Protein AF-A0A498GG32-F1 (afdb_monomer)

Mean predicted aligned error: 6.91 Å

Radius of gyration: 17.19 Å; Cα contacts (8 Å, |Δi|>4): 141; chains: 1; bounding box: 53×24×40 Å

Nearest PDB structures (foldseek):
  8s0f-assembly1_8  TM=4.637E-01  e=4.913E-01  Homo sapiens
  2rqq-assembly1_A  TM=4.509E-01  e=8.867E-01  Mus musculus

Structure (mmCIF, N/CA/C/O backbone):
data_AF-A0A498GG32-F1
#
_entry.id   AF-A0A498GG32-F1
#
loop_
_atom_site.group_PDB
_atom_site.id
_atom_site.type_symbol
_atom_site.label_atom_id
_atom_site.label_alt_id
_atom_site.label_comp_id
_atom_site.label_asym_id
_atom_site.label_entity_id
_atom_site.label_seq_id
_atom_site.pdbx_PDB_ins_code
_atom_site.Cartn_x
_atom_site.Cartn_y
_atom_site.Cartn_z
_atom_site.occupancy
_atom_site.B_iso_or_equiv
_atom_site.auth_seq_id
_atom_site.auth_comp_id
_atom_site.auth_asym_id
_atom_site.auth_atom_id
_atom_site.pdbx_PDB_model_num
ATOM 1 N N . MET A 1 1 ? 8.639 -7.369 -3.907 1.00 60.78 1 MET A N 1
ATOM 2 C CA . MET A 1 1 ? 8.578 -6.352 -4.979 1.00 60.78 1 MET A CA 1
ATOM 3 C C . MET A 1 1 ? 9.191 -6.870 -6.266 1.00 60.78 1 MET A C 1
ATOM 5 O O . MET A 1 1 ? 8.565 -6.698 -7.293 1.00 60.78 1 MET A O 1
ATOM 9 N N . GLY A 1 2 ? 10.365 -7.515 -6.259 1.00 70.94 2 GLY A N 1
ATOM 10 C CA . GLY A 1 2 ? 10.868 -8.185 -7.467 1.00 70.94 2 GLY A CA 1
ATOM 11 C C . GLY A 1 2 ? 10.962 -7.270 -8.692 1.00 70.94 2 GLY A C 1
ATOM 12 O O . GLY A 1 2 ? 10.803 -7.769 -9.794 1.00 70.94 2 GLY A O 1
ATOM 13 N N . PHE A 1 3 ? 11.137 -5.956 -8.482 1.00 76.81 3 PHE A N 1
ATOM 14 C CA . PHE A 1 3 ? 11.396 -4.937 -9.506 1.00 76.81 3 PHE A CA 1
ATOM 15 C C . PHE A 1 3 ? 12.895 -4.645 -9.609 1.00 76.81 3 PHE A C 1
ATOM 17 O O . PHE A 1 3 ? 13.399 -4.375 -10.696 1.00 76.81 3 PHE A O 1
ATOM 24 N N . VAL A 1 4 ? 13.622 -4.796 -8.505 1.00 81.19 4 VAL A N 1
ATOM 25 C CA . VAL A 1 4 ? 15.071 -4.616 -8.410 1.00 81.19 4 VAL A CA 1
ATOM 26 C C . VAL A 1 4 ? 15.672 -5.903 -7.848 1.00 81.19 4 VAL A C 1
ATOM 28 O O . VAL A 1 4 ? 15.036 -6.571 -7.030 1.00 81.19 4 VAL A O 1
ATOM 31 N N . HIS A 1 5 ? 16.861 -6.259 -8.312 1.00 78.62 5 HIS A N 1
ATOM 32 C CA . HIS A 1 5 ? 17.678 -7.342 -7.783 1.00 78.62 5 HIS A CA 1
ATOM 33 C C . HIS A 1 5 ? 19.063 -6.805 -7.436 1.00 78.62 5 HIS A C 1
ATOM 35 O O . HIS A 1 5 ? 19.498 -5.790 -7.980 1.00 78.62 5 HIS A O 1
ATOM 41 N N . GLU A 1 6 ? 19.728 -7.460 -6.494 1.00 80.94 6 GLU A N 1
ATOM 42 C CA . GLU A 1 6 ? 21.139 -7.206 -6.241 1.00 80.94 6 GLU A CA 1
ATOM 43 C C . GLU A 1 6 ? 21.945 -7.905 -7.344 1.00 80.94 6 GLU A C 1
ATOM 45 O O . GLU A 1 6 ? 21.808 -9.113 -7.551 1.00 80.94 6 GLU A O 1
ATOM 50 N N . ASP A 1 7 ? 22.729 -7.129 -8.087 1.00 72.38 7 ASP A N 1
ATOM 51 C CA . ASP A 1 7 ? 23.681 -7.657 -9.058 1.00 72.38 7 ASP A CA 1
ATOM 52 C C . ASP A 1 7 ? 24.864 -8.284 -8.310 1.00 72.38 7 ASP A C 1
ATOM 54 O O . ASP A 1 7 ? 25.166 -7.932 -7.165 1.00 72.38 7 ASP A O 1
ATOM 58 N N . THR A 1 8 ? 25.596 -9.181 -8.974 1.00 71.69 8 THR A N 1
ATOM 59 C CA . THR A 1 8 ? 26.836 -9.731 -8.416 1.00 71.69 8 THR A CA 1
ATOM 60 C C . THR A 1 8 ? 27.801 -8.591 -8.042 1.00 71.69 8 THR A C 1
ATOM 62 O O . THR A 1 8 ? 28.082 -7.738 -8.896 1.00 71.69 8 THR A O 1
ATOM 65 N N . PRO A 1 9 ? 28.319 -8.550 -6.794 1.00 69.56 9 PRO A N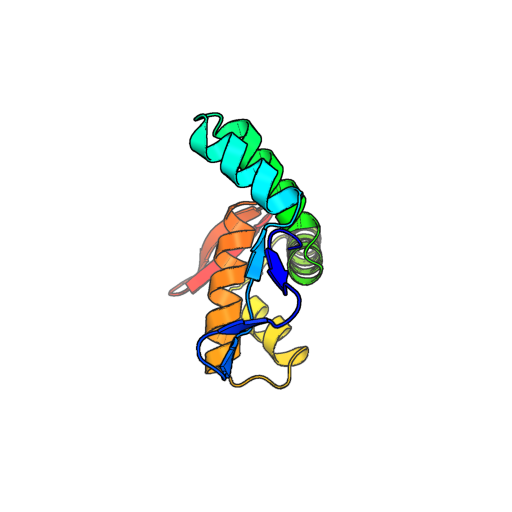 1
ATOM 66 C CA . PRO A 1 9 ? 29.245 -7.511 -6.355 1.00 69.56 9 PRO A CA 1
ATOM 67 C C . PRO A 1 9 ? 30.405 -7.370 -7.339 1.00 69.56 9 PRO A C 1
ATOM 69 O O . PRO A 1 9 ? 31.049 -8.352 -7.701 1.00 69.56 9 PRO A O 1
ATOM 72 N N . THR A 1 10 ? 30.647 -6.148 -7.809 1.00 63.25 10 THR A N 1
ATOM 73 C CA . THR A 1 10 ? 31.741 -5.856 -8.742 1.00 63.25 10 THR A CA 1
ATOM 74 C C . THR A 1 10 ? 32.708 -4.886 -8.076 1.00 63.25 10 THR A C 1
ATOM 76 O O . THR A 1 10 ? 32.285 -3.945 -7.399 1.00 63.25 10 THR A O 1
ATOM 79 N N . ALA A 1 11 ? 34.011 -5.110 -8.254 1.00 69.62 11 ALA A N 1
ATOM 80 C CA . ALA A 1 11 ? 35.028 -4.187 -7.774 1.00 69.62 11 ALA A CA 1
ATOM 81 C C . ALA A 1 11 ? 35.069 -2.940 -8.672 1.00 69.62 11 ALA A C 1
ATOM 83 O O . ALA A 1 11 ? 35.369 -3.036 -9.862 1.00 69.62 11 ALA A O 1
ATOM 84 N N . VAL A 1 12 ? 34.788 -1.773 -8.095 1.00 68.44 12 VAL A N 1
ATOM 85 C CA . VAL A 1 12 ? 34.981 -0.459 -8.726 1.00 68.44 12 VAL A CA 1
ATOM 86 C C . VAL A 1 12 ? 36.039 0.272 -7.906 1.00 68.44 12 VAL A C 1
ATOM 88 O O . VAL A 1 12 ? 35.909 0.369 -6.687 1.00 68.44 12 VAL A O 1
ATOM 91 N N . ASP A 1 13 ? 37.121 0.716 -8.548 1.00 73.12 13 ASP A N 1
ATOM 92 C CA . ASP A 1 13 ? 38.261 1.386 -7.897 1.00 73.12 13 ASP A CA 1
ATOM 93 C C . ASP A 1 13 ? 38.807 0.640 -6.661 1.00 73.12 13 ASP A C 1
ATOM 95 O O . ASP A 1 13 ? 39.126 1.226 -5.625 1.00 73.12 13 ASP A 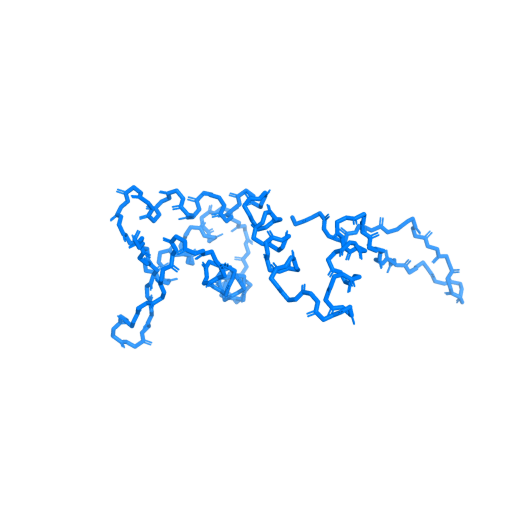O 1
ATOM 99 N N . GLY A 1 14 ? 38.883 -0.694 -6.751 1.00 74.94 14 GLY A N 1
ATOM 100 C CA . GLY A 1 14 ? 39.405 -1.554 -5.684 1.00 74.94 14 GLY A CA 1
ATOM 101 C C . GLY A 1 14 ? 38.471 -1.744 -4.482 1.00 74.94 14 GLY A C 1
ATOM 102 O O . GLY A 1 14 ? 38.895 -2.314 -3.479 1.00 74.94 14 GLY A O 1
ATOM 103 N N . ARG A 1 15 ? 37.210 -1.295 -4.559 1.00 71.56 15 ARG A N 1
ATOM 104 C CA . ARG A 1 15 ? 36.184 -1.517 -3.528 1.00 71.56 15 ARG A CA 1
ATOM 105 C C . ARG A 1 15 ? 35.048 -2.362 -4.084 1.00 71.56 15 ARG A C 1
ATOM 107 O O . ARG A 1 15 ? 34.561 -2.097 -5.180 1.00 71.56 15 ARG A O 1
ATOM 114 N N . GLU A 1 16 ? 34.602 -3.354 -3.319 1.00 73.31 16 GLU A N 1
ATOM 115 C CA . GLU A 1 16 ? 33.379 -4.084 -3.649 1.00 73.31 16 GLU A CA 1
ATOM 116 C C . GLU A 1 16 ? 32.176 -3.156 -3.493 1.00 73.31 16 GLU A C 1
ATOM 118 O O . GLU A 1 16 ? 31.892 -2.650 -2.404 1.00 73.31 16 GLU A O 1
ATOM 123 N N . VAL A 1 17 ? 31.470 -2.923 -4.597 1.00 76.50 17 VAL A N 1
ATOM 124 C CA . VAL A 1 17 ? 30.246 -2.129 -4.601 1.00 76.50 17 VAL A CA 1
ATOM 125 C C . VAL A 1 17 ? 29.071 -3.064 -4.836 1.00 76.50 17 VAL A C 1
ATOM 127 O O . VAL A 1 17 ? 29.040 -3.816 -5.813 1.00 76.50 17 VAL A O 1
ATOM 130 N N . ARG A 1 18 ? 28.078 -2.994 -3.944 1.00 75.25 18 ARG A N 1
ATOM 131 C CA . ARG A 1 18 ? 26.772 -3.614 -4.180 1.00 75.25 18 ARG A CA 1
ATOM 132 C C . ARG A 1 18 ? 26.054 -2.800 -5.240 1.00 75.25 18 ARG A C 1
ATOM 134 O O . ARG A 1 18 ? 25.782 -1.614 -5.034 1.00 75.25 18 ARG A O 1
ATOM 141 N N . ARG A 1 19 ? 25.771 -3.426 -6.375 1.00 76.94 19 ARG A N 1
ATOM 142 C CA . ARG A 1 19 ? 25.023 -2.811 -7.466 1.00 76.94 19 ARG A CA 1
ATOM 143 C C . ARG A 1 19 ? 23.611 -3.376 -7.470 1.00 76.94 19 ARG A C 1
ATOM 145 O O . ARG A 1 19 ? 23.403 -4.546 -7.182 1.00 76.94 19 ARG A O 1
ATOM 152 N N . TRP A 1 20 ? 22.647 -2.516 -7.759 1.00 80.19 20 TRP A N 1
ATOM 153 C CA . TRP A 1 20 ? 21.247 -2.895 -7.867 1.00 80.19 20 TRP A CA 1
ATOM 154 C C . TRP A 1 20 ? 20.825 -2.767 -9.327 1.00 80.19 20 TRP A C 1
ATOM 156 O O . TRP A 1 20 ? 20.895 -1.674 -9.895 1.00 80.19 20 TRP A O 1
ATOM 166 N N . GLY A 1 21 ? 20.405 -3.880 -9.917 1.00 81.06 21 GLY A N 1
ATOM 167 C CA . GLY A 1 21 ? 19.903 -3.966 -11.278 1.00 81.06 21 GLY A CA 1
ATOM 168 C C . GLY A 1 21 ? 18.382 -4.068 -11.303 1.00 81.06 21 GLY A C 1
ATOM 169 O O . GLY A 1 21 ? 17.734 -4.524 -10.357 1.00 81.06 21 GLY A O 1
ATOM 170 N N . LEU A 1 22 ? 17.764 -3.678 -12.414 1.00 83.44 22 LEU A N 1
ATOM 171 C CA . LEU A 1 22 ? 16.334 -3.898 -12.605 1.00 83.44 22 LEU A CA 1
ATOM 172 C C . LEU A 1 22 ? 16.083 -5.354 -12.978 1.00 83.44 22 LEU A C 1
ATOM 174 O O . LEU A 1 22 ? 16.698 -5.904 -13.886 1.00 83.44 22 LEU A O 1
ATOM 178 N N . THR A 1 23 ? 15.135 -5.976 -12.295 1.00 83.75 23 THR A N 1
ATOM 179 C CA . THR A 1 23 ? 14.555 -7.239 -12.768 1.00 83.75 23 THR A CA 1
ATOM 180 C C . THR A 1 23 ? 13.782 -7.010 -14.071 1.00 83.75 23 THR A C 1
ATOM 182 O O . THR A 1 23 ? 13.450 -5.874 -14.418 1.00 83.75 23 THR A O 1
ATOM 185 N N . LYS A 1 24 ? 13.360 -8.094 -14.731 1.00 81.50 24 LYS A N 1
ATOM 186 C CA . LYS A 1 24 ? 12.435 -8.023 -15.873 1.00 81.50 24 LYS A CA 1
ATOM 187 C C . LYS A 1 24 ? 11.180 -7.188 -15.568 1.00 81.50 24 LYS A C 1
ATOM 189 O O . LYS A 1 24 ? 10.764 -6.397 -16.408 1.00 81.50 24 LYS A O 1
ATOM 194 N N . ASN A 1 25 ? 10.627 -7.310 -14.359 1.00 82.69 25 ASN A N 1
ATOM 195 C CA . ASN A 1 25 ? 9.462 -6.533 -13.928 1.00 82.69 25 ASN A CA 1
ATOM 196 C C . ASN A 1 25 ? 9.781 -5.032 -13.818 1.00 82.69 25 ASN A C 1
ATOM 198 O O . ASN A 1 25 ? 8.961 -4.200 -14.195 1.00 82.69 25 ASN A O 1
ATOM 202 N N . GLY A 1 26 ? 10.978 -4.699 -13.321 1.00 82.31 26 GLY A N 1
ATOM 203 C CA . GLY A 1 26 ? 11.507 -3.331 -13.236 1.00 82.31 26 GLY A CA 1
ATOM 204 C C . GLY A 1 26 ? 11.673 -2.676 -14.596 1.00 82.31 26 GLY A C 1
ATOM 205 O O . GLY A 1 26 ? 11.204 -1.560 -14.802 1.00 82.31 26 GLY A O 1
ATOM 206 N N . VAL A 1 27 ? 12.296 -3.395 -15.529 1.00 84.94 27 VAL A N 1
ATOM 207 C CA . VAL A 1 27 ? 12.505 -2.924 -16.903 1.00 84.94 27 VAL A CA 1
ATOM 208 C C . VAL A 1 27 ? 11.172 -2.693 -17.609 1.00 84.94 27 VAL A C 1
ATOM 210 O O . VAL A 1 27 ? 10.978 -1.660 -18.239 1.00 84.94 27 VAL A O 1
ATOM 213 N N . GLU A 1 28 ? 10.238 -3.636 -17.490 1.00 84.00 28 GLU A N 1
ATOM 214 C CA . GLU A 1 28 ? 8.928 -3.536 -18.132 1.00 84.00 28 GLU A CA 1
ATOM 215 C C . GLU A 1 28 ? 8.105 -2.362 -17.588 1.00 84.00 28 GLU A C 1
ATOM 217 O O . GLU A 1 28 ? 7.558 -1.594 -18.377 1.00 84.00 28 GLU A O 1
ATOM 222 N N . TYR A 1 29 ? 8.078 -2.173 -16.263 1.00 85.12 29 TYR A N 1
ATOM 223 C CA . TYR A 1 29 ? 7.425 -1.020 -15.641 1.00 85.12 29 TYR A CA 1
ATOM 224 C C . TYR A 1 29 ? 8.008 0.309 -16.139 1.00 85.12 29 TYR A C 1
ATOM 226 O O . TYR A 1 29 ? 7.252 1.183 -16.558 1.00 85.12 29 TYR A O 1
ATOM 234 N N . LEU A 1 30 ? 9.339 0.455 -16.138 1.00 84.88 30 LEU A N 1
ATOM 235 C CA . LEU A 1 30 ? 9.984 1.690 -16.591 1.00 84.88 30 LEU A CA 1
ATOM 236 C C . LEU A 1 30 ? 9.737 1.954 -18.073 1.00 84.88 30 LEU A C 1
ATOM 238 O O . LEU A 1 30 ? 9.409 3.078 -18.430 1.00 84.88 30 LEU A O 1
ATOM 242 N N . ARG A 1 31 ? 9.787 0.922 -18.920 1.00 88.06 31 ARG A N 1
ATOM 243 C CA . ARG A 1 31 ? 9.487 1.060 -20.349 1.00 88.06 31 ARG A CA 1
ATOM 244 C C . ARG A 1 31 ? 8.067 1.576 -20.588 1.00 88.06 31 ARG A C 1
ATOM 246 O O . ARG A 1 31 ? 7.876 2.463 -21.414 1.00 88.06 31 ARG A O 1
ATOM 253 N N . LEU A 1 32 ? 7.077 1.020 -19.884 1.00 85.94 32 LEU A N 1
ATOM 254 C CA . LEU A 1 32 ? 5.684 1.468 -19.984 1.00 85.94 32 LEU A CA 1
ATOM 255 C C . LEU A 1 32 ? 5.553 2.920 -19.512 1.00 85.94 32 LEU A C 1
ATOM 257 O O . LEU A 1 32 ? 4.979 3.747 -20.221 1.00 85.94 32 LEU A O 1
ATOM 261 N N . HIS A 1 33 ? 6.178 3.245 -18.379 1.00 83.69 33 HIS A N 1
ATOM 262 C CA . HIS A 1 33 ? 6.175 4.591 -17.816 1.00 83.69 33 HIS A CA 1
ATOM 263 C C . HIS A 1 33 ? 6.806 5.630 -18.759 1.00 83.69 33 HIS A C 1
ATOM 265 O O . HIS A 1 33 ? 6.210 6.674 -19.011 1.00 83.69 33 HIS A O 1
ATOM 271 N N . GLU A 1 34 ? 7.971 5.330 -19.335 1.00 87.69 34 GLU A N 1
ATOM 272 C CA . GLU A 1 34 ? 8.682 6.202 -20.279 1.00 87.69 34 GLU A CA 1
ATOM 273 C C . GLU A 1 34 ? 7.940 6.361 -21.614 1.00 87.69 34 GLU A C 1
ATOM 275 O O . GLU A 1 34 ? 8.025 7.412 -22.245 1.00 87.69 34 GLU A O 1
ATOM 280 N N . SER A 1 35 ? 7.181 5.345 -22.038 1.00 87.38 35 SER A N 1
ATOM 281 C CA . SER A 1 35 ? 6.361 5.406 -23.255 1.00 87.38 35 SER A CA 1
ATOM 282 C C . SER A 1 35 ? 5.073 6.227 -23.108 1.00 87.38 35 SER A C 1
ATOM 284 O O . SER A 1 35 ? 4.375 6.444 -24.097 1.00 87.38 35 SER A O 1
ATOM 286 N N . GLY A 1 36 ? 4.753 6.686 -21.892 1.00 86.25 36 GLY A N 1
ATOM 287 C CA . GLY A 1 36 ? 3.523 7.422 -21.593 1.00 86.25 36 GLY A CA 1
ATOM 288 C C . GLY A 1 36 ? 2.279 6.540 -21.449 1.00 86.25 36 GLY A C 1
ATOM 289 O O . GLY A 1 36 ? 1.186 7.073 -21.269 1.00 86.25 36 GLY A O 1
ATOM 290 N N . ASP A 1 37 ? 2.424 5.212 -21.484 1.00 90.56 37 ASP A N 1
ATOM 291 C CA . ASP A 1 37 ? 1.338 4.261 -21.230 1.00 90.56 37 ASP A CA 1
ATOM 292 C C . ASP A 1 37 ? 1.116 4.105 -19.716 1.00 90.56 37 ASP A C 1
ATOM 294 O O . ASP A 1 37 ? 1.534 3.139 -19.065 1.00 90.56 37 ASP A O 1
ATOM 298 N N . THR A 1 38 ? 0.527 5.145 -19.123 1.00 87.12 38 THR A N 1
ATOM 299 C CA . THR A 1 38 ? 0.384 5.282 -17.671 1.00 87.12 38 THR A CA 1
ATOM 300 C C . THR A 1 38 ? -0.533 4.231 -17.062 1.00 87.12 38 THR A C 1
ATOM 302 O O . THR A 1 38 ? -0.279 3.799 -15.938 1.00 87.12 38 THR A O 1
ATOM 305 N N . GLU A 1 39 ? -1.567 3.799 -17.786 1.00 89.12 39 GLU A N 1
ATOM 306 C CA . GLU A 1 39 ? -2.489 2.766 -17.306 1.00 89.12 39 GLU A CA 1
ATOM 307 C C . GLU A 1 39 ? -1.799 1.403 -17.254 1.00 89.12 39 GLU A C 1
ATOM 309 O O . GLU A 1 39 ? -1.798 0.770 -16.199 1.00 89.12 39 GLU A O 1
ATOM 314 N N . ALA A 1 40 ? -1.097 0.991 -18.316 1.00 87.50 40 ALA A N 1
ATOM 315 C CA . ALA A 1 40 ? -0.357 -0.270 -18.298 1.00 87.50 40 ALA A CA 1
ATOM 316 C C . ALA A 1 40 ? 0.755 -0.270 -17.232 1.00 87.50 40 ALA A C 1
ATOM 318 O O . ALA A 1 40 ? 0.960 -1.264 -16.528 1.00 87.50 40 ALA A O 1
ATOM 319 N N . ALA A 1 41 ? 1.461 0.855 -17.057 1.00 88.62 41 ALA A N 1
ATOM 320 C CA . ALA A 1 41 ? 2.451 1.001 -15.989 1.00 88.62 41 ALA A CA 1
ATOM 321 C C . ALA A 1 41 ? 1.810 0.864 -14.595 1.00 88.62 41 ALA A C 1
ATOM 323 O O . ALA A 1 41 ? 2.367 0.203 -13.710 1.00 88.62 41 ALA A O 1
ATOM 324 N N . ARG A 1 42 ? 0.623 1.450 -14.399 1.00 89.69 42 ARG A N 1
ATOM 325 C CA . ARG A 1 42 ? -0.135 1.368 -13.147 1.00 89.69 42 ARG A CA 1
ATOM 326 C C . ARG A 1 42 ? -0.615 -0.052 -12.865 1.00 89.69 42 ARG A C 1
ATOM 328 O O . ARG A 1 42 ? -0.399 -0.543 -11.758 1.00 89.69 42 ARG A O 1
ATOM 335 N N . GLU A 1 43 ? -1.208 -0.731 -13.843 1.00 91.69 43 GLU A N 1
ATOM 336 C CA . GLU A 1 43 ? -1.619 -2.135 -13.720 1.00 91.69 43 GLU A CA 1
ATOM 337 C C . GLU A 1 43 ? -0.433 -3.024 -13.336 1.00 91.69 43 GLU A C 1
ATOM 339 O O . GLU A 1 43 ? -0.526 -3.862 -12.433 1.00 91.69 43 GLU A O 1
ATOM 344 N N . ARG A 1 44 ? 0.725 -2.782 -13.958 1.00 89.31 44 ARG A N 1
ATOM 345 C CA . ARG A 1 44 ? 1.952 -3.522 -13.671 1.00 89.31 44 ARG A CA 1
ATOM 346 C C . ARG A 1 44 ? 2.452 -3.311 -12.246 1.00 89.31 44 ARG A C 1
ATOM 348 O O . ARG A 1 44 ? 2.901 -4.270 -11.607 1.00 89.31 44 ARG A O 1
ATOM 355 N N . LEU A 1 45 ? 2.378 -2.076 -11.753 1.00 90.25 45 LEU A N 1
ATOM 356 C CA . LEU A 1 45 ? 2.716 -1.735 -10.376 1.00 90.25 45 LEU A CA 1
ATOM 357 C C . LEU A 1 45 ? 1.761 -2.413 -9.391 1.00 90.25 45 LEU A C 1
ATOM 359 O O . LEU A 1 45 ? 2.232 -3.050 -8.452 1.00 90.25 45 LEU A O 1
ATOM 363 N N . ILE A 1 46 ? 0.447 -2.342 -9.627 1.00 93.19 46 ILE A N 1
ATOM 364 C CA . ILE A 1 46 ? -0.574 -2.992 -8.787 1.00 93.19 46 ILE A CA 1
ATOM 365 C C . ILE A 1 46 ? -0.314 -4.499 -8.696 1.00 93.19 46 ILE A C 1
ATOM 367 O O . ILE A 1 46 ? -0.280 -5.055 -7.598 1.00 93.19 46 ILE A O 1
ATOM 371 N N . ALA A 1 47 ? -0.059 -5.160 -9.828 1.00 91.25 47 ALA A N 1
ATOM 372 C CA . ALA A 1 47 ? 0.263 -6.584 -9.849 1.00 91.25 47 ALA A CA 1
ATOM 373 C C . ALA A 1 47 ? 1.521 -6.907 -9.023 1.00 91.25 47 ALA A C 1
ATOM 375 O O . ALA A 1 47 ? 1.545 -7.891 -8.287 1.00 91.25 47 ALA A O 1
ATOM 376 N N . GLY A 1 48 ? 2.557 -6.066 -9.104 1.00 90.81 48 GLY A N 1
ATOM 377 C CA . GLY A 1 48 ? 3.775 -6.230 -8.311 1.00 90.81 48 GLY A CA 1
ATOM 378 C C . GLY A 1 48 ? 3.580 -5.961 -6.816 1.00 90.81 48 GLY A C 1
ATOM 379 O O . GLY A 1 48 ? 4.189 -6.644 -5.993 1.00 90.81 48 GLY A O 1
ATOM 380 N N . LEU A 1 49 ? 2.716 -5.009 -6.455 1.00 91.94 49 LEU A N 1
ATOM 381 C CA . LEU A 1 49 ? 2.356 -4.717 -5.066 1.00 91.94 49 LEU A CA 1
ATOM 382 C C . LEU A 1 49 ? 1.621 -5.885 -4.413 1.00 91.94 49 LEU A C 1
ATOM 384 O O . LEU A 1 49 ? 1.986 -6.271 -3.308 1.00 91.94 49 LEU A O 1
ATOM 388 N N . ARG A 1 50 ? 0.669 -6.503 -5.118 1.00 92.44 50 ARG A N 1
ATOM 389 C CA . ARG A 1 50 ? -0.056 -7.690 -4.630 1.00 92.44 50 ARG A CA 1
ATOM 390 C C . ARG A 1 50 ? 0.842 -8.916 -4.420 1.00 92.44 50 ARG A C 1
ATOM 392 O O . ARG A 1 50 ? 0.498 -9.800 -3.656 1.00 92.44 50 ARG A O 1
ATOM 3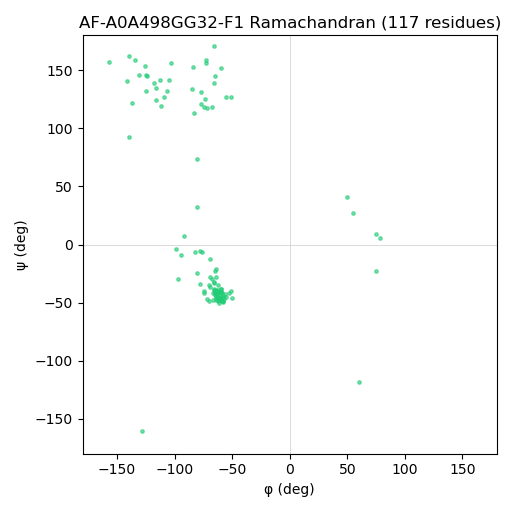99 N N . GLN A 1 51 ? 2.015 -8.970 -5.051 1.00 90.75 51 GLN A N 1
ATOM 400 C CA . GLN A 1 51 ? 3.004 -10.034 -4.813 1.00 90.75 51 GLN A CA 1
ATOM 401 C C . GLN A 1 51 ? 3.881 -9.783 -3.577 1.00 90.75 51 GLN A C 1
ATOM 403 O O . GLN A 1 51 ? 4.719 -10.615 -3.226 1.00 90.75 51 GLN A O 1
ATOM 408 N N . VAL A 1 52 ? 3.771 -8.617 -2.939 1.00 90.25 52 VAL A N 1
ATOM 409 C CA . VAL A 1 52 ? 4.476 -8.340 -1.690 1.00 90.25 52 VAL A CA 1
ATOM 410 C C . VAL A 1 52 ? 3.663 -8.927 -0.547 1.00 90.25 52 VAL A C 1
ATOM 412 O O . VAL A 1 52 ? 2.600 -8.411 -0.228 1.00 90.25 52 VAL A O 1
ATOM 415 N N . GLU A 1 53 ? 4.202 -9.949 0.114 1.00 90.94 53 GLU A N 1
ATOM 416 C CA . GLU A 1 53 ? 3.507 -10.691 1.175 1.00 90.94 53 GLU A CA 1
ATOM 417 C C . GLU A 1 53 ? 2.885 -9.787 2.253 1.00 90.94 53 GLU A C 1
ATOM 419 O O . GLU A 1 53 ? 1.718 -9.943 2.599 1.00 90.94 53 GLU A O 1
ATOM 424 N N . VAL A 1 54 ? 3.628 -8.789 2.750 1.00 91.00 54 VAL A N 1
ATOM 425 C CA . VAL A 1 54 ? 3.090 -7.862 3.758 1.00 91.00 54 VAL A CA 1
ATOM 426 C C . VAL A 1 54 ? 1.954 -6.990 3.206 1.00 91.00 54 VAL A C 1
ATOM 428 O O . VAL A 1 54 ? 1.030 -6.669 3.940 1.00 91.00 54 VAL A O 1
ATOM 431 N N . VAL A 1 55 ? 1.974 -6.626 1.919 1.00 94.00 55 VAL A N 1
ATOM 432 C CA . VAL A 1 55 ? 0.888 -5.848 1.296 1.00 94.00 55 VAL A CA 1
ATOM 433 C C . VAL A 1 55 ? -0.355 -6.713 1.132 1.00 94.00 55 VAL A C 1
ATOM 435 O O . VAL A 1 55 ? -1.434 -6.277 1.517 1.00 94.00 55 VAL A O 1
ATOM 438 N N . ASP A 1 56 ? -0.198 -7.932 0.614 1.00 94.00 56 ASP A N 1
ATOM 439 C CA . ASP A 1 56 ? -1.285 -8.901 0.438 1.00 94.00 56 ASP A CA 1
ATOM 440 C C . ASP A 1 56 ? -1.986 -9.215 1.768 1.00 94.00 56 ASP A C 1
ATOM 442 O O . ASP A 1 56 ? -3.211 -9.138 1.888 1.00 94.00 56 ASP A O 1
ATOM 446 N N . ARG A 1 57 ? -1.197 -9.442 2.823 1.00 93.31 57 ARG A N 1
ATOM 447 C CA . ARG A 1 57 ? -1.713 -9.669 4.175 1.00 93.31 57 ARG A CA 1
ATOM 448 C C . ARG A 1 57 ? -2.489 -8.466 4.708 1.00 93.31 57 ARG A C 1
ATOM 450 O O . ARG A 1 57 ? -3.590 -8.630 5.222 1.00 93.31 57 ARG A O 1
ATOM 457 N N . LEU A 1 58 ? -1.944 -7.254 4.588 1.00 95.31 58 LEU A N 1
ATOM 458 C CA . LEU A 1 58 ? -2.623 -6.036 5.046 1.00 95.31 58 LEU A CA 1
ATOM 459 C C . LEU A 1 58 ? -3.913 -5.772 4.258 1.00 95.31 58 LEU A C 1
ATOM 461 O O . LEU A 1 58 ? -4.917 -5.391 4.856 1.00 95.31 58 LEU A O 1
ATOM 465 N N . ALA A 1 59 ? -3.904 -6.005 2.943 1.00 95.38 59 ALA A N 1
ATOM 466 C CA . ALA A 1 59 ? -5.092 -5.903 2.102 1.00 95.38 59 ALA A CA 1
ATOM 467 C C . ALA A 1 59 ? -6.164 -6.920 2.520 1.00 95.38 59 ALA A C 1
ATOM 469 O O . ALA A 1 59 ? -7.328 -6.552 2.652 1.00 95.38 59 ALA A O 1
ATOM 470 N N . THR A 1 60 ? -5.765 -8.157 2.828 1.00 95.12 60 THR A N 1
ATOM 471 C CA . THR A 1 60 ? -6.659 -9.196 3.367 1.00 95.12 60 THR A CA 1
ATOM 472 C C . THR A 1 60 ? -7.277 -8.761 4.696 1.00 95.12 60 THR A C 1
ATOM 474 O O . THR A 1 60 ? -8.493 -8.801 4.852 1.00 95.12 60 THR A O 1
ATOM 477 N N . VAL A 1 61 ? -6.471 -8.238 5.626 1.00 95.38 61 VAL A N 1
ATOM 478 C CA . VAL A 1 61 ? -6.962 -7.715 6.913 1.00 95.38 61 VAL A CA 1
ATOM 479 C C . VAL A 1 61 ? -7.977 -6.583 6.711 1.00 95.38 61 VAL A C 1
ATOM 481 O O . VAL A 1 61 ? -8.991 -6.537 7.407 1.00 95.38 61 VAL A O 1
ATOM 484 N N . ILE A 1 62 ? -7.732 -5.674 5.762 1.00 97.19 62 ILE A N 1
ATOM 485 C CA . ILE A 1 62 ? -8.663 -4.584 5.428 1.00 97.19 62 ILE A CA 1
ATOM 486 C C . ILE A 1 62 ? -9.953 -5.132 4.809 1.00 97.19 62 ILE A C 1
ATOM 488 O O . ILE A 1 62 ? -11.029 -4.662 5.172 1.00 97.19 62 ILE A O 1
ATOM 492 N N . ALA A 1 63 ? -9.865 -6.124 3.922 1.00 96.44 63 ALA A N 1
ATOM 493 C CA . ALA A 1 63 ? -11.025 -6.755 3.297 1.00 96.44 63 ALA A CA 1
ATOM 494 C C . ALA A 1 63 ? -11.904 -7.492 4.323 1.00 96.44 63 ALA A C 1
ATOM 496 O O . ALA A 1 63 ? -13.126 -7.372 4.292 1.00 96.44 63 ALA A O 1
ATOM 497 N N . GLU A 1 64 ? -11.295 -8.206 5.273 1.00 96.50 64 GLU A N 1
ATOM 498 C CA . GLU A 1 64 ? -12.010 -8.968 6.304 1.00 96.50 64 GLU A CA 1
ATOM 499 C C . GLU A 1 64 ? -12.629 -8.073 7.385 1.00 96.50 64 GLU A C 1
ATOM 501 O O . GLU A 1 64 ? -13.754 -8.301 7.828 1.00 96.50 64 GLU A O 1
ATOM 506 N N . ARG A 1 65 ? -11.894 -7.049 7.835 1.00 96.19 65 ARG A N 1
ATOM 507 C CA . ARG A 1 65 ? -12.310 -6.179 8.950 1.00 96.19 65 ARG A CA 1
ATOM 508 C C . ARG A 1 65 ? -13.026 -4.910 8.492 1.00 96.19 65 ARG A C 1
ATOM 510 O O . ARG A 1 65 ? -13.500 -4.140 9.326 1.00 96.19 65 ARG A O 1
ATOM 517 N N . GLY A 1 66 ? -13.029 -4.633 7.192 1.00 95.69 66 GLY A N 1
ATOM 518 C CA . GLY A 1 66 ? -13.512 -3.395 6.579 1.00 95.69 66 GLY A CA 1
ATOM 519 C C . GLY A 1 66 ? -12.574 -2.193 6.744 1.00 95.69 66 GLY A C 1
ATOM 520 O O . GLY A 1 66 ? -12.642 -1.254 5.947 1.00 95.69 66 GLY A O 1
ATOM 521 N N . SER A 1 67 ? -11.690 -2.191 7.750 1.00 97.12 67 SER A N 1
ATOM 522 C CA . SER A 1 67 ? -10.716 -1.116 7.948 1.00 97.12 67 SER A CA 1
ATOM 523 C C . SER A 1 67 ? -9.481 -1.520 8.753 1.00 97.12 67 SER A C 1
ATOM 525 O O . SER A 1 67 ? -9.538 -2.441 9.568 1.00 97.12 67 SER A O 1
ATOM 527 N N . LEU A 1 68 ? -8.397 -0.767 8.564 1.00 97.75 68 LEU A N 1
ATOM 528 C CA . LEU A 1 68 ? -7.159 -0.833 9.336 1.00 97.75 68 LEU A CA 1
ATOM 529 C C . LEU A 1 68 ? -6.668 0.589 9.639 1.00 97.75 68 LEU A C 1
ATOM 531 O O . LEU A 1 68 ? -6.423 1.373 8.718 1.00 97.75 68 LEU A O 1
ATOM 535 N N . SER A 1 69 ? -6.503 0.934 10.913 1.00 97.75 69 SER A N 1
ATOM 536 C CA . SER A 1 69 ? -5.917 2.218 11.311 1.00 97.75 69 SER A CA 1
ATOM 537 C C . SER A 1 69 ? -4.409 2.257 11.042 1.00 97.75 69 SER A C 1
ATOM 539 O O . SER A 1 69 ? -3.722 1.232 10.987 1.00 97.75 69 SER A O 1
ATOM 541 N N . TYR A 1 70 ? -3.851 3.459 10.896 1.00 96.88 70 TYR A N 1
ATOM 542 C CA . TYR A 1 70 ? -2.409 3.617 10.687 1.00 96.88 70 TYR A CA 1
ATOM 543 C C . TYR A 1 70 ? -1.565 3.144 11.882 1.00 96.88 70 TYR A C 1
ATOM 545 O O . TYR A 1 70 ? -0.425 2.718 11.697 1.00 96.88 70 TYR A O 1
ATOM 553 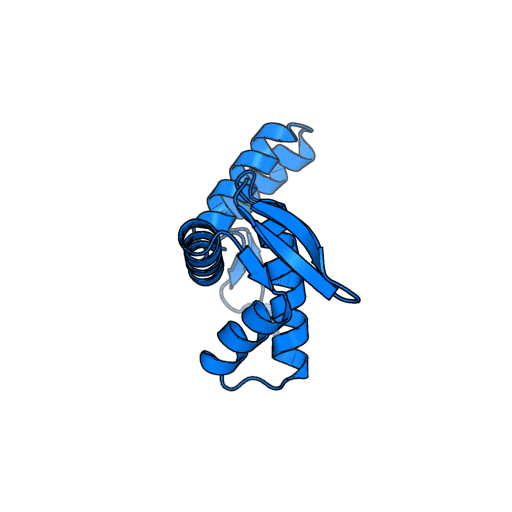N N . ASP A 1 71 ? -2.104 3.190 13.101 1.00 95.69 71 ASP A N 1
ATOM 554 C CA . ASP A 1 71 ? -1.398 2.686 14.282 1.00 95.69 71 ASP A CA 1
ATOM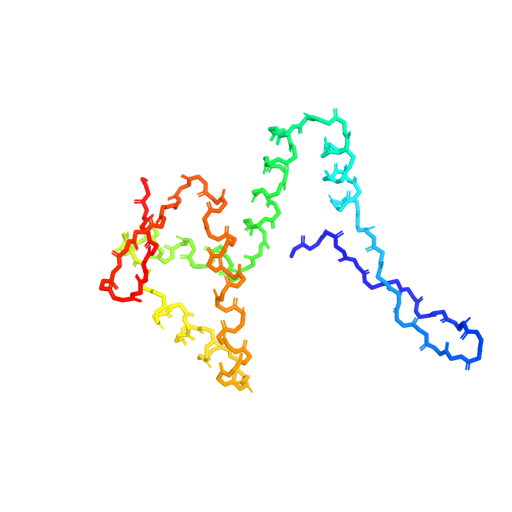 555 C C . ASP A 1 71 ? -1.454 1.157 14.371 1.00 95.69 71 ASP A C 1
ATOM 557 O O . ASP A 1 71 ? -0.449 0.541 14.722 1.00 95.69 71 ASP A O 1
ATOM 561 N N . GLU A 1 72 ? -2.548 0.521 13.940 1.00 96.06 72 GLU A N 1
ATOM 562 C CA . GLU A 1 72 ? -2.583 -0.938 13.773 1.00 96.06 72 GLU A CA 1
ATOM 563 C C . GLU A 1 72 ? -1.600 -1.412 12.700 1.00 96.06 72 GLU A C 1
ATOM 565 O O . GLU A 1 72 ? -0.902 -2.399 12.914 1.00 96.06 72 GLU A O 1
ATOM 570 N N . LEU A 1 73 ? -1.470 -0.686 11.583 1.00 95.94 73 LEU A N 1
ATOM 571 C CA . LEU A 1 73 ? -0.442 -0.968 10.576 1.00 95.94 73 LEU A CA 1
ATOM 572 C C . LEU A 1 73 ? 0.969 -0.975 11.192 1.00 95.94 73 LEU A C 1
ATOM 574 O O . LEU A 1 73 ? 1.762 -1.879 10.923 1.00 95.94 73 LEU A O 1
ATOM 578 N N . LYS A 1 74 ? 1.297 0.016 12.033 1.00 95.38 74 LYS A N 1
ATOM 579 C CA . LYS A 1 74 ? 2.586 0.043 12.747 1.00 95.38 74 LYS A CA 1
ATOM 580 C C . LYS A 1 74 ? 2.711 -1.115 13.730 1.00 95.38 74 LYS A C 1
ATOM 582 O O . LYS A 1 74 ? 3.789 -1.689 13.823 1.00 95.38 74 LYS A O 1
ATOM 587 N N . ALA A 1 75 ? 1.641 -1.448 14.450 1.00 93.56 75 ALA A N 1
ATOM 588 C CA . ALA A 1 75 ? 1.641 -2.537 15.421 1.00 93.56 75 ALA A CA 1
ATOM 589 C C . ALA A 1 75 ? 1.906 -3.893 14.751 1.00 93.56 75 ALA A C 1
ATOM 591 O O . ALA A 1 75 ? 2.730 -4.654 15.249 1.00 93.56 75 ALA A O 1
ATOM 592 N N . VAL A 1 76 ? 1.294 -4.154 13.589 1.00 91.31 76 VAL A N 1
ATOM 593 C CA . VAL A 1 76 ? 1.569 -5.350 12.772 1.00 91.31 76 VAL A CA 1
ATOM 594 C C . VAL A 1 76 ? 3.051 -5.408 12.393 1.00 91.31 76 VAL A C 1
ATOM 596 O O . VAL A 1 76 ? 3.711 -6.416 12.619 1.00 91.31 76 VAL A O 1
ATOM 599 N N . LEU A 1 77 ? 3.615 -4.303 11.900 1.00 91.19 77 LEU A N 1
ATOM 600 C CA . LEU A 1 77 ? 5.033 -4.252 11.533 1.00 91.19 77 LEU A CA 1
ATOM 601 C C . LEU A 1 77 ? 5.987 -4.405 12.722 1.00 91.19 77 LEU A C 1
ATOM 603 O O . LEU A 1 77 ? 7.042 -5.020 12.582 1.00 91.19 77 LEU A O 1
ATOM 607 N N . ALA A 1 78 ? 5.649 -3.827 13.871 1.00 91.69 78 ALA A N 1
ATOM 608 C CA . ALA A 1 78 ? 6.452 -3.936 15.083 1.00 91.69 78 ALA A CA 1
ATOM 609 C C . ALA A 1 78 ? 6.416 -5.356 15.665 1.00 91.69 78 ALA A C 1
ATOM 611 O O . ALA A 1 78 ? 7.427 -5.829 16.163 1.00 91.69 78 ALA A O 1
ATOM 612 N N . ALA A 1 79 ? 5.277 -6.048 15.583 1.00 89.75 79 ALA A N 1
ATOM 613 C CA . ALA A 1 79 ? 5.143 -7.415 16.080 1.00 89.75 79 ALA A CA 1
ATOM 614 C C . ALA A 1 79 ? 5.936 -8.437 15.246 1.00 89.75 79 ALA A C 1
ATOM 616 O O . ALA A 1 79 ? 6.343 -9.474 15.760 1.00 89.75 79 ALA A O 1
ATOM 617 N N . GLU A 1 80 ? 6.151 -8.151 13.963 1.00 84.50 80 GLU A N 1
ATOM 618 C CA . GLU A 1 80 ? 6.797 -9.070 13.020 1.00 84.50 80 GLU A CA 1
ATOM 619 C C . GLU A 1 80 ? 8.286 -8.783 12.798 1.00 84.50 80 GLU A C 1
ATOM 621 O O . GLU A 1 80 ? 8.952 -9.493 12.042 1.00 84.50 80 GLU A O 1
ATOM 626 N N . THR A 1 81 ? 8.820 -7.718 13.398 1.00 83.12 81 THR A N 1
ATOM 627 C CA . THR A 1 81 ? 10.197 -7.290 13.158 1.00 83.12 81 THR A CA 1
ATOM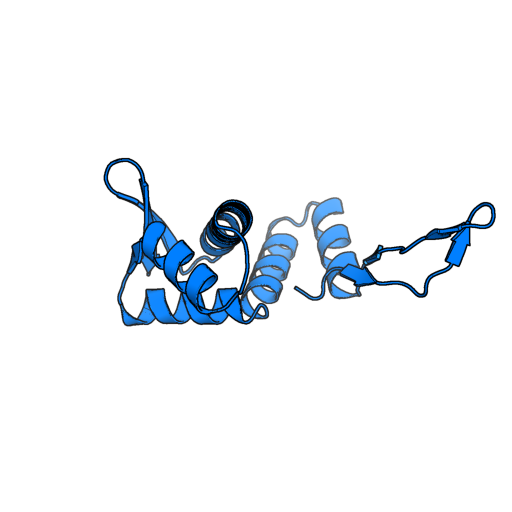 628 C C . THR A 1 81 ? 10.868 -6.797 14.434 1.00 83.12 81 THR A C 1
ATOM 630 O O . THR A 1 81 ? 10.285 -6.030 15.187 1.00 83.12 81 THR A O 1
ATOM 633 N N . ASP A 1 82 ? 12.148 -7.119 14.623 1.00 90.31 82 ASP A N 1
ATOM 634 C CA . ASP A 1 82 ? 12.961 -6.582 15.730 1.00 90.31 82 ASP A CA 1
ATOM 635 C C . ASP A 1 82 ? 13.491 -5.163 15.437 1.00 90.31 82 ASP A C 1
ATOM 637 O O . ASP A 1 82 ? 14.609 -4.785 15.795 1.00 90.31 82 ASP A O 1
ATOM 641 N N . LEU A 1 83 ? 12.724 -4.371 14.688 1.00 87.94 83 LEU A N 1
ATOM 642 C CA . LEU A 1 83 ? 13.148 -3.053 14.236 1.00 87.94 83 LEU A CA 1
ATOM 643 C C . LEU A 1 83 ? 12.892 -1.981 15.288 1.00 87.94 83 LEU A C 1
ATOM 645 O O . LEU A 1 83 ? 11.937 -2.032 16.057 1.00 87.94 83 LEU A O 1
ATOM 649 N N . SER A 1 84 ? 13.709 -0.927 15.240 1.00 93.3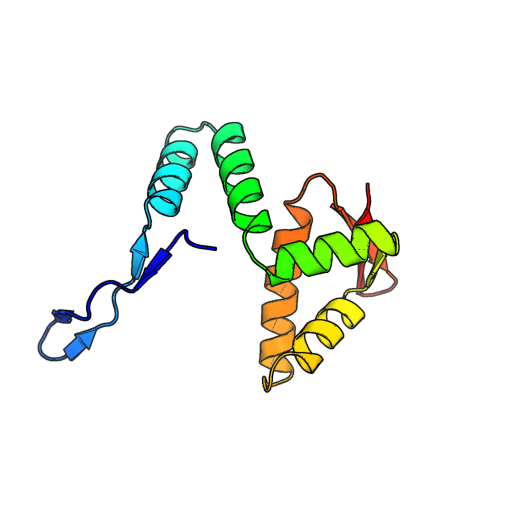8 84 SER A N 1
ATOM 650 C CA . SER A 1 84 ? 13.442 0.285 16.009 1.00 93.38 84 SER A CA 1
ATOM 651 C C . SER A 1 84 ? 12.095 0.900 15.623 1.00 93.38 84 SER A C 1
ATOM 653 O O . SER A 1 84 ? 11.682 0.854 14.461 1.00 93.38 84 SER A O 1
ATOM 655 N N . GLU A 1 85 ? 11.467 1.600 16.565 1.00 91.25 85 GLU A N 1
ATOM 656 C CA . GLU A 1 85 ? 10.221 2.341 16.333 1.00 91.25 85 GLU A CA 1
ATOM 657 C C . GLU A 1 85 ? 10.325 3.296 15.129 1.00 91.25 85 GLU A C 1
ATOM 659 O O . GLU A 1 85 ? 9.441 3.354 14.274 1.00 91.25 85 GLU A O 1
ATOM 664 N N . SER A 1 86 ? 11.456 3.994 14.992 1.00 92.69 86 SER A N 1
ATOM 665 C CA . SER A 1 86 ? 11.723 4.885 13.857 1.00 92.69 86 SER A CA 1
ATOM 666 C C . SER A 1 86 ? 11.766 4.154 12.509 1.00 92.69 86 SER A C 1
ATOM 668 O O . SER A 1 86 ? 11.329 4.697 11.491 1.00 92.69 86 SER A O 1
ATOM 670 N N . SER A 1 87 ? 12.268 2.918 12.488 1.00 91.94 87 SER A N 1
ATOM 671 C CA . SER A 1 87 ? 12.312 2.080 11.289 1.00 91.94 87 SER A CA 1
ATOM 672 C C . SER A 1 87 ? 10.927 1.536 10.949 1.00 91.94 87 SER A C 1
ATOM 674 O O . SER A 1 87 ? 10.541 1.556 9.777 1.00 91.94 87 SER A O 1
ATOM 676 N N . VAL A 1 88 ? 10.152 1.135 11.961 1.00 94.06 88 VAL A N 1
ATOM 677 C CA . VAL A 1 88 ? 8.742 0.745 11.814 1.00 94.06 88 VAL A CA 1
ATOM 678 C C . VAL A 1 88 ? 7.929 1.899 11.230 1.00 94.06 88 VAL A C 1
ATOM 680 O O . VAL A 1 88 ? 7.248 1.713 10.226 1.00 94.06 88 VAL A O 1
ATOM 683 N N . ALA A 1 89 ? 8.058 3.111 11.776 1.00 92.12 89 ALA A N 1
ATOM 684 C CA . ALA A 1 89 ? 7.324 4.284 11.301 1.00 92.12 89 ALA A CA 1
ATOM 685 C C . ALA A 1 89 ? 7.620 4.611 9.826 1.00 92.12 89 ALA A C 1
ATOM 687 O O . ALA A 1 89 ? 6.705 4.914 9.058 1.00 92.12 89 ALA A O 1
ATOM 688 N N . ARG A 1 90 ? 8.890 4.509 9.404 1.00 93.06 90 ARG A N 1
ATOM 689 C CA . ARG A 1 90 ? 9.280 4.704 7.997 1.00 93.06 90 ARG A CA 1
ATOM 690 C C . ARG A 1 90 ? 8.672 3.639 7.088 1.00 93.06 90 ARG A C 1
ATOM 692 O O . ARG A 1 90 ? 8.115 3.985 6.051 1.00 93.06 90 ARG A O 1
ATOM 699 N N . ARG A 1 91 ? 8.737 2.363 7.482 1.00 93.75 91 ARG A N 1
ATOM 700 C CA . ARG A 1 91 ? 8.155 1.256 6.704 1.00 93.75 91 ARG A CA 1
ATOM 701 C C . ARG A 1 91 ? 6.633 1.351 6.623 1.00 93.75 91 ARG A C 1
ATOM 703 O O . ARG A 1 91 ? 6.088 1.167 5.541 1.00 93.75 91 ARG A O 1
ATOM 710 N N . ALA A 1 92 ? 5.965 1.704 7.719 1.00 95.31 92 ALA A N 1
ATOM 711 C CA . ALA A 1 92 ? 4.521 1.925 7.751 1.00 95.31 92 ALA A CA 1
ATOM 712 C C . ALA A 1 92 ? 4.100 3.047 6.793 1.00 95.31 92 ALA A C 1
ATOM 714 O O . ALA A 1 92 ? 3.092 2.916 6.107 1.00 95.31 92 ALA A O 1
ATOM 715 N N . SER A 1 93 ? 4.899 4.112 6.683 1.00 95.06 93 SER A N 1
ATOM 716 C CA . SER A 1 93 ? 4.651 5.185 5.713 1.00 95.06 93 SER A CA 1
ATOM 717 C C . SER A 1 93 ? 4.693 4.665 4.273 1.00 95.06 93 SER A C 1
ATOM 719 O O . SER A 1 93 ? 3.742 4.869 3.518 1.00 95.06 93 SER A O 1
ATOM 721 N N . THR A 1 94 ? 5.750 3.926 3.910 1.00 94.94 94 THR A N 1
ATOM 722 C CA . THR A 1 94 ? 5.889 3.321 2.575 1.00 94.94 94 THR A CA 1
ATOM 723 C C . THR A 1 94 ? 4.753 2.346 2.271 1.00 94.94 94 THR A C 1
ATOM 725 O O . THR A 1 94 ? 4.153 2.420 1.202 1.00 94.94 94 THR A O 1
ATOM 728 N N . LEU A 1 95 ? 4.422 1.454 3.208 1.00 95.19 95 LEU A N 1
ATOM 729 C CA . LEU A 1 95 ? 3.320 0.509 3.025 1.00 95.19 95 LEU A CA 1
ATOM 730 C C . LEU A 1 95 ? 1.977 1.223 2.915 1.00 95.19 95 LEU A C 1
ATOM 732 O O . LEU A 1 95 ? 1.179 0.865 2.060 1.00 95.19 95 LEU A O 1
ATOM 736 N N . GLY A 1 96 ? 1.749 2.272 3.705 1.00 95.94 96 GLY A N 1
ATOM 737 C CA . GLY A 1 96 ? 0.553 3.098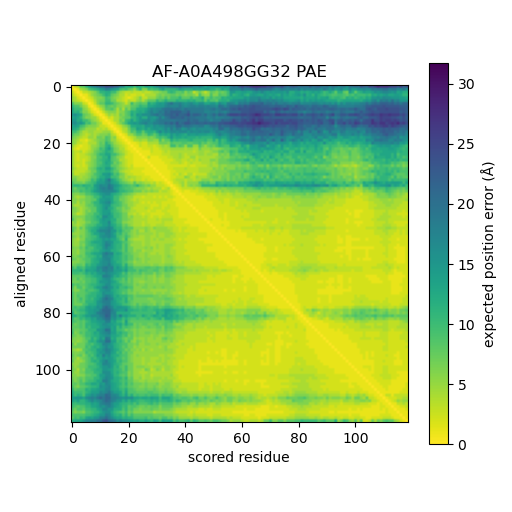 3.589 1.00 95.94 96 GLY A CA 1
ATOM 738 C C . GLY A 1 96 ? 0.406 3.699 2.192 1.00 95.94 96 GLY A C 1
ATOM 739 O O . GLY A 1 96 ? -0.668 3.620 1.610 1.00 95.94 96 GLY A O 1
ATOM 740 N N . GLN A 1 97 ? 1.487 4.232 1.616 1.00 95.56 97 GLN A N 1
ATOM 741 C CA . GLN A 1 97 ? 1.475 4.721 0.232 1.00 95.56 97 GLN A CA 1
ATOM 742 C C . GLN A 1 97 ? 1.150 3.599 -0.761 1.00 95.56 97 GLN A C 1
ATOM 744 O O . GLN A 1 97 ? 0.329 3.789 -1.652 1.00 95.56 97 GLN A O 1
ATOM 749 N N . TRP A 1 98 ? 1.739 2.417 -0.597 1.00 96.44 98 TRP A N 1
ATOM 750 C CA . TRP A 1 98 ? 1.463 1.278 -1.474 1.00 96.44 98 TRP A CA 1
ATOM 751 C C . TRP A 1 98 ? 0.013 0.799 -1.393 1.00 96.44 98 TRP A C 1
ATOM 753 O O . TRP A 1 98 ? -0.585 0.526 -2.429 1.00 96.44 98 TRP A O 1
ATOM 763 N N . LEU A 1 99 ? -0.579 0.765 -0.197 1.00 96.31 99 LEU A N 1
ATOM 764 C CA . LEU A 1 99 ? -1.989 0.416 -0.020 1.00 96.31 99 LEU A CA 1
ATOM 765 C C . LEU A 1 99 ? -2.906 1.382 -0.782 1.00 96.31 99 LEU A C 1
ATOM 767 O O . LEU A 1 99 ? -3.855 0.932 -1.407 1.00 96.31 99 LEU A O 1
ATOM 771 N N . THR A 1 100 ? -2.590 2.682 -0.824 1.00 95.12 100 THR A N 1
ATOM 772 C CA . THR A 1 100 ? -3.387 3.666 -1.592 1.00 95.12 100 THR A CA 1
ATOM 773 C C . THR A 1 100 ? -3.295 3.531 -3.113 1.00 95.12 100 THR A C 1
ATOM 775 O O . THR A 1 100 ? -4.083 4.145 -3.829 1.00 95.12 100 THR A O 1
ATOM 778 N N . VAL A 1 101 ? -2.345 2.746 -3.628 1.00 94.88 101 VAL A N 1
ATOM 779 C CA . VAL A 1 101 ? -2.257 2.443 -5.066 1.00 94.88 101 VAL A CA 1
ATOM 780 C C . VAL A 1 101 ? -3.245 1.337 -5.455 1.00 94.88 101 VAL A C 1
ATOM 782 O O . VAL A 1 101 ? -3.655 1.274 -6.618 1.00 94.88 101 VAL A O 1
ATOM 785 N N . LEU A 1 102 ? -3.638 0.481 -4.505 1.00 96.12 102 LEU A N 1
ATOM 786 C CA . LEU A 1 102 ? -4.562 -0.622 -4.746 1.00 96.12 102 LEU A CA 1
ATOM 787 C C . LEU A 1 102 ? -5.997 -0.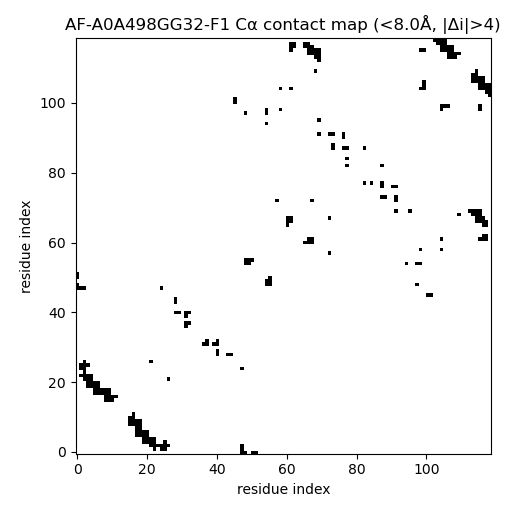092 -4.923 1.00 96.12 102 LEU A C 1
ATOM 789 O O . LEU A 1 102 ? -6.487 0.617 -4.045 1.00 96.12 102 LEU A O 1
ATOM 793 N N . PRO A 1 103 ? -6.690 -0.420 -6.031 1.00 96.12 103 PRO A N 1
ATOM 794 C CA . PRO A 1 103 ? -8.027 0.113 -6.308 1.00 96.12 103 PRO A CA 1
ATOM 795 C C . PRO A 1 103 ? -9.100 -0.342 -5.306 1.00 96.12 103 PRO A C 1
ATOM 797 O O . PRO A 1 103 ? -10.106 0.342 -5.144 1.00 96.12 103 PRO A O 1
ATOM 800 N N . GLU A 1 104 ? -8.883 -1.465 -4.626 1.00 95.31 104 GLU A N 1
ATOM 801 C CA . GLU A 1 104 ? -9.751 -2.019 -3.585 1.00 95.31 104 GLU A CA 1
ATOM 802 C C . GLU A 1 104 ? -9.624 -1.318 -2.216 1.00 95.31 104 GLU A C 1
ATOM 804 O O . GLU A 1 104 ? -10.382 -1.632 -1.299 1.00 95.31 104 GLU A O 1
ATOM 809 N N . ILE A 1 105 ? -8.691 -0.370 -2.051 1.00 97.62 105 ILE A N 1
ATOM 810 C CA . ILE A 1 105 ? -8.430 0.305 -0.772 1.00 97.62 105 ILE A CA 1
ATOM 811 C C . ILE A 1 105 ? -8.526 1.823 -0.928 1.00 97.62 105 ILE A C 1
ATOM 813 O O . ILE A 1 105 ? -7.887 2.429 -1.784 1.00 97.62 105 ILE A O 1
ATOM 817 N N . ALA A 1 106 ? -9.258 2.467 -0.018 1.00 96.56 106 ALA A N 1
ATOM 818 C CA . ALA A 1 106 ? -9.291 3.919 0.111 1.00 96.56 106 ALA A CA 1
ATOM 819 C C . ALA A 1 106 ? -8.647 4.388 1.422 1.00 96.56 106 ALA A C 1
ATOM 821 O O . ALA A 1 106 ? -8.844 3.801 2.485 1.00 96.56 106 ALA A O 1
ATOM 822 N N . GLU A 1 107 ? -7.925 5.508 1.366 1.00 97.44 107 GLU A N 1
ATOM 823 C CA . GLU A 1 107 ? -7.466 6.226 2.556 1.00 97.44 107 GLU A CA 1
ATOM 824 C C . GLU A 1 107 ? -8.566 7.169 3.059 1.00 97.44 107 GLU A C 1
ATOM 826 O O . GLU A 1 107 ? -9.184 7.908 2.287 1.00 97.44 107 GLU A O 1
ATOM 831 N N . ARG A 1 108 ? -8.815 7.157 4.370 1.00 97.19 108 ARG A N 1
ATOM 832 C CA . ARG A 1 108 ? -9.764 8.051 5.042 1.00 97.19 108 ARG A CA 1
ATOM 833 C C . ARG A 1 108 ? -9.110 8.697 6.264 1.00 97.19 108 ARG A C 1
ATOM 835 O O . ARG A 1 108 ? -8.315 8.043 6.941 1.00 97.19 108 ARG A O 1
ATOM 842 N N . PRO A 1 109 ? -9.452 9.955 6.588 1.00 95.88 109 PRO A N 1
ATOM 843 C CA . PRO A 1 109 ? -8.979 10.585 7.813 1.00 95.88 109 PRO A CA 1
ATOM 844 C C . PRO A 1 109 ? -9.542 9.876 9.055 1.00 95.88 109 PRO A C 1
ATOM 846 O O . PRO A 1 109 ? -10.690 9.427 9.067 1.00 95.88 109 PRO A O 1
ATOM 849 N N . GLU A 1 110 ? -8.738 9.815 10.114 1.00 94.06 110 GLU A N 1
ATOM 850 C CA . GLU A 1 110 ? -9.116 9.300 11.431 1.00 94.06 110 GLU A CA 1
ATOM 851 C C . GLU A 1 110 ? -8.499 10.186 12.520 1.00 94.06 110 GLU A C 1
ATOM 853 O O . GLU A 1 110 ? -7.345 10.027 12.919 1.00 94.06 110 GLU A O 1
ATOM 858 N N . GLY A 1 111 ? -9.253 11.193 12.970 1.00 93.56 111 GLY A N 1
ATOM 859 C CA . GLY A 1 111 ? -8.752 12.192 13.915 1.00 93.56 111 GLY A CA 1
ATOM 860 C C . GLY A 1 111 ? -7.544 12.954 13.354 1.00 93.56 111 GLY A C 1
ATOM 861 O O . GLY A 1 111 ? -7.656 13.640 12.343 1.00 93.56 111 GLY A O 1
ATOM 862 N N . ARG A 1 112 ? -6.387 12.841 14.022 1.00 91.75 112 ARG A N 1
ATOM 863 C CA . ARG A 1 112 ? -5.097 13.409 13.569 1.00 91.75 112 ARG A CA 1
ATOM 864 C C . ARG A 1 112 ? -4.265 12.433 12.725 1.00 91.75 112 ARG A C 1
ATOM 866 O O . ARG A 1 112 ? -3.103 12.707 12.442 1.00 91.75 112 ARG A O 1
ATOM 873 N N . SER A 1 113 ? -4.841 11.289 12.384 1.00 94.00 113 SER A N 1
ATOM 874 C CA . SER A 1 113 ? -4.209 10.195 11.659 1.00 94.00 113 SER A CA 1
ATOM 875 C C . SER A 1 113 ? -5.077 9.802 10.461 1.00 94.00 113 SER A C 1
ATOM 877 O O . SER A 1 113 ? -5.915 10.575 9.982 1.00 94.00 113 SER A O 1
ATOM 879 N N . LYS A 1 114 ? -4.861 8.593 9.958 1.00 96.06 114 LYS A N 1
ATOM 880 C CA . LYS A 1 114 ? -5.577 8.011 8.835 1.00 96.06 114 LYS A CA 1
ATOM 881 C C . LYS A 1 114 ? -5.872 6.539 9.073 1.00 96.06 114 LYS A C 1
ATOM 883 O O . LYS A 1 114 ? -5.216 5.879 9.879 1.00 96.06 114 LYS A O 1
ATOM 888 N N . LYS A 1 115 ? -6.818 6.032 8.300 1.00 98.06 115 LYS A N 1
ATOM 889 C CA . LYS A 1 115 ? -7.131 4.615 8.186 1.00 98.06 115 LYS A CA 1
ATOM 890 C C . LYS A 1 115 ? -7.307 4.224 6.731 1.00 98.06 115 LYS A C 1
ATOM 892 O O . LYS A 1 115 ? -7.598 5.062 5.876 1.00 98.06 115 LYS A O 1
ATOM 897 N N . PHE A 1 116 ? -7.163 2.939 6.481 1.00 98.25 116 PHE A N 1
ATOM 898 C CA . PHE A 1 116 ? -7.387 2.310 5.192 1.00 98.25 116 PHE A CA 1
ATOM 899 C C . PHE A 1 116 ? -8.692 1.533 5.272 1.00 98.25 116 PHE A C 1
ATOM 901 O O . PHE A 1 116 ? -8.921 0.833 6.256 1.00 98.25 116 PHE A O 1
ATOM 908 N N . VAL A 1 117 ? -9.564 1.696 4.284 1.00 97.56 117 VAL A N 1
ATOM 909 C CA . VAL A 1 117 ? -10.877 1.042 4.229 1.00 97.56 117 VAL A CA 1
ATOM 910 C C . VAL A 1 117 ? -11.022 0.275 2.925 1.00 97.56 117 VAL A C 1
ATOM 912 O O . VAL A 1 117 ? -10.512 0.726 1.899 1.00 97.56 117 VAL A O 1
ATOM 915 N N . SER A 1 118 ? -11.730 -0.852 2.969 1.00 95.81 118 SER A N 1
ATOM 916 C CA . SER A 1 118 ? -12.151 -1.546 1.749 1.00 95.81 118 SER A CA 1
ATOM 917 C C . SER A 1 118 ? -13.147 -0.671 0.986 1.00 95.81 118 SER A C 1
ATOM 919 O O . SER A 1 118 ? -14.000 -0.027 1.609 1.00 95.81 118 SER A O 1
ATOM 921 N N . VAL A 1 119 ? -13.019 -0.632 -0.341 1.00 91.81 119 VAL A N 1
ATOM 922 C CA . VAL A 1 119 ? -13.955 0.047 -1.258 1.00 91.81 119 VAL A CA 1
ATOM 923 C C . VAL A 1 119 ? -15.038 -0.910 -1.732 1.00 91.81 119 VAL A C 1
ATOM 925 O O . VAL A 1 119 ? -14.707 -2.092 -1.971 1.00 91.81 119 VAL A O 1
#

pLDDT: mean 88.96, std 8.42, range [60.78, 98.25]

Sequence (119 aa):
MGFVHEDTPTAVDGREVRRWGLTKNGVEYLRLHESGDTEAARERLIAGLRQVEVVDRLATVIAERGSLSYDELKAVLAAETDLSESSVARRASTLGQWLTVLPEIAERPEGRSKKFVSV

Foldseek 3Di:
DQQKDFDDFDDDPNDTDTDIDGGPLVVVLVVCVVVVVVVVSLVSLLVVQCPPPLLVVVLVVQVVVQKDWLVNLLVVQVVVDPDDSVVSNVVSVVSVVSQCSHPQWDWDDDPPGIMIGGD

Secondary structure (DSSP, 8-state):
--SEEEPPPEEETTEEE--EEEPHHHHHHHHHHHTT-HHHHHHHHHHHHHTSHHHHHHHHHHHHHSEEEHHHHHHHHHHT----HHHHHHHHHHHHHHHTTSTTEEEEEETTEEEEEE-

Solvent-accessible surface area (backbone atoms only — not comparable to full-atom values): 6573 Å² total; per-residue (Å²): 93,70,31,61,41,79,43,81,69,44,73,55,96,89,37,81,39,86,40,77,40,67,27,76,57,29,49,52,36,49,52,29,48,76,70,65,40,55,65,63,22,47,54,50,48,45,58,33,47,58,66,22,65,71,50,39,53,51,52,48,50,16,62,76,64,47,44,42,44,56,66,56,51,33,50,55,50,48,76,76,39,99,59,54,69,73,55,31,54,53,49,38,51,55,51,53,56,55,48,58,66,35,87,59,34,43,78,43,84,45,91,97,51,39,29,39,28,49,105